Protein AF-A0A4S2RFT0-F1 (afdb_monomer_lite)

Radius of gyration: 18.03 Å; chains: 1; bounding box: 41×29×53 Å

Sequence (128 aa):
MSINVTRIRRQALVTTWSCTGLISFGIAWALGLQASWWQRALIALPLAVLAVLDARGAGPVMDARIALTRLIADIGWMQIPLAVAGGAWLAGLTPDVGTRLVLAAVLATVAGLFHLAPSAPAPAGGNS

Structure (mmCIF, N/CA/C/O backbone):
data_AF-A0A4S2RFT0-F1
#
_entry.id   AF-A0A4S2RFT0-F1
#
loop_
_atom_site.group_PDB
_atom_site.id
_atom_site.type_symbol
_atom_site.label_atom_id
_atom_site.label_alt_id
_atom_site.label_comp_id
_atom_site.label_asym_id
_atom_site.label_entity_id
_atom_site.label_seq_id
_atom_site.pdbx_PDB_ins_code
_atom_site.Cartn_x
_atom_site.Cartn_y
_atom_site.Cartn_z
_atom_site.occupancy
_atom_site.B_iso_or_equiv
_atom_site.auth_seq_id
_atom_site.auth_comp_id
_atom_site.auth_asym_id
_atom_site.auth_atom_id
_atom_site.pdbx_PDB_model_num
ATOM 1 N N . MET A 1 1 ? -16.287 16.044 25.838 1.00 56.88 1 MET A N 1
ATOM 2 C CA . MET A 1 1 ? -15.371 14.891 25.650 1.00 56.88 1 MET A CA 1
ATOM 3 C C . MET A 1 1 ? -15.551 14.150 24.306 1.00 56.88 1 MET A C 1
ATOM 5 O O . MET A 1 1 ? -14.669 13.394 23.927 1.00 56.88 1 MET A O 1
ATOM 9 N N . SER A 1 2 ? -16.621 14.394 23.529 1.00 61.19 2 SER A N 1
ATOM 10 C CA . SER A 1 2 ? -16.943 13.681 22.268 1.00 61.19 2 SER A CA 1
ATOM 11 C C . SER A 1 2 ? -16.148 14.107 21.017 1.00 61.19 2 SER A C 1
ATOM 13 O O . SER A 1 2 ? -15.962 13.313 20.091 1.00 61.19 2 SER A O 1
ATOM 15 N N . ILE A 1 3 ? -15.650 15.348 20.976 1.00 70.31 3 ILE A N 1
ATOM 16 C CA . ILE A 1 3 ? -14.939 15.901 19.808 1.00 70.31 3 ILE A CA 1
ATOM 17 C C . ILE A 1 3 ? -13.595 15.188 19.577 1.00 70.31 3 ILE A C 1
ATOM 19 O O . ILE A 1 3 ? -13.251 14.882 18.435 1.00 70.31 3 ILE A O 1
ATOM 23 N N . ASN A 1 4 ? -12.874 14.850 20.651 1.00 78.06 4 ASN A N 1
ATOM 24 C CA . ASN A 1 4 ? -11.579 14.170 20.557 1.00 78.06 4 ASN A CA 1
ATOM 25 C C . ASN A 1 4 ? -11.716 12.746 20.011 1.00 78.06 4 ASN A C 1
ATOM 27 O O . ASN A 1 4 ? -10.969 12.365 19.117 1.00 78.06 4 ASN A O 1
ATOM 31 N N . VAL A 1 5 ? -12.723 11.993 20.460 1.00 79.69 5 VAL A N 1
ATOM 32 C CA . VAL A 1 5 ? -12.968 10.616 19.994 1.00 79.69 5 VAL A CA 1
ATOM 33 C C . VAL A 1 5 ? -13.275 10.583 18.495 1.00 79.69 5 VAL A C 1
ATOM 35 O O . VAL A 1 5 ? -12.745 9.752 17.760 1.00 79.69 5 VAL A O 1
ATOM 38 N N . THR A 1 6 ? -14.079 11.532 18.013 1.00 82.56 6 THR A N 1
ATOM 39 C CA . THR A 1 6 ? -14.445 11.616 16.591 1.00 82.56 6 THR A CA 1
ATOM 40 C C . THR A 1 6 ? -13.242 11.970 15.712 1.00 82.56 6 THR A C 1
ATOM 42 O O . THR A 1 6 ? -13.074 11.395 14.636 1.00 82.56 6 THR A O 1
ATOM 45 N N . ARG A 1 7 ? -12.377 12.886 16.172 1.00 83.94 7 ARG A N 1
ATOM 46 C CA . ARG A 1 7 ? -11.139 13.251 15.464 1.00 83.94 7 ARG A CA 1
ATOM 47 C C . ARG A 1 7 ? -10.153 12.088 15.412 1.00 83.94 7 ARG A C 1
ATOM 49 O O . ARG A 1 7 ? -9.679 11.769 14.328 1.00 83.94 7 ARG A O 1
ATOM 56 N N . ILE A 1 8 ? -9.921 11.417 16.541 1.00 83.44 8 ILE A N 1
ATOM 57 C CA . ILE A 1 8 ? -9.024 10.256 16.629 1.00 83.44 8 ILE A CA 1
ATOM 58 C C . ILE A 1 8 ? -9.510 9.130 15.712 1.00 83.44 8 ILE A C 1
ATOM 60 O O . ILE A 1 8 ? -8.723 8.572 14.953 1.00 83.44 8 ILE A O 1
ATOM 64 N N . ARG A 1 9 ? -10.819 8.841 15.701 1.00 82.69 9 ARG A N 1
ATOM 65 C CA . ARG A 1 9 ? -11.397 7.812 14.825 1.00 82.69 9 ARG A CA 1
ATOM 66 C C . ARG A 1 9 ? -11.215 8.141 13.343 1.00 82.69 9 ARG A C 1
ATOM 68 O O . ARG A 1 9 ? -10.854 7.261 12.568 1.00 82.69 9 ARG A O 1
ATOM 75 N N . ARG A 1 10 ? -11.447 9.397 12.944 1.00 84.44 10 ARG A N 1
ATOM 76 C CA . ARG A 1 10 ? -11.222 9.838 11.557 1.00 84.44 10 ARG A CA 1
ATOM 77 C C . ARG A 1 10 ? -9.752 9.767 11.174 1.00 84.44 10 ARG A C 1
ATOM 79 O O . ARG A 1 10 ? -9.450 9.282 10.093 1.00 84.44 10 ARG A O 1
ATOM 86 N N . GLN A 1 11 ? -8.860 10.214 12.052 1.00 86.75 11 GLN A N 1
ATOM 87 C CA . GLN A 1 11 ? -7.423 10.145 11.818 1.00 86.75 11 GLN A CA 1
ATOM 88 C C . GLN A 1 11 ? -6.970 8.696 11.636 1.00 86.75 11 GLN A C 1
ATOM 90 O O . GLN A 1 11 ? -6.309 8.403 10.650 1.00 86.75 11 GLN A O 1
ATOM 95 N N . ALA A 1 12 ? -7.389 7.781 12.514 1.00 83.88 12 ALA A N 1
ATOM 96 C CA . ALA A 1 12 ? -7.072 6.361 12.384 1.00 83.88 12 ALA A CA 1
ATOM 97 C C . ALA A 1 12 ? -7.562 5.787 11.046 1.00 83.88 12 ALA A C 1
ATOM 99 O O . ALA A 1 12 ? -6.796 5.138 10.343 1.00 83.88 12 ALA A O 1
ATOM 100 N N . LEU A 1 13 ? -8.804 6.091 10.655 1.00 86.69 13 LEU A N 1
ATOM 101 C CA . LEU A 1 13 ? -9.371 5.643 9.384 1.00 86.69 13 LEU A CA 1
ATOM 102 C C . LEU A 1 13 ? -8.553 6.162 8.193 1.00 86.69 13 LEU A C 1
ATOM 104 O O . LEU A 1 13 ? -8.143 5.379 7.339 1.00 86.69 13 LEU A O 1
ATOM 108 N N . VAL A 1 14 ? -8.273 7.467 8.156 1.00 87.88 14 VAL A N 1
ATOM 109 C CA . VAL A 1 14 ? -7.486 8.089 7.082 1.00 87.88 14 VAL A CA 1
ATOM 110 C C . VAL A 1 14 ? -6.093 7.472 7.010 1.00 87.88 14 VAL A C 1
ATOM 112 O O . VAL A 1 14 ? -5.663 7.094 5.922 1.00 87.88 14 VAL A O 1
ATOM 115 N N . THR A 1 15 ? -5.405 7.318 8.141 1.00 87.50 15 THR A N 1
ATOM 116 C CA . THR A 1 15 ? -4.056 6.745 8.177 1.00 87.50 15 THR A CA 1
ATOM 117 C C . THR A 1 15 ? -4.052 5.299 7.693 1.00 87.50 15 THR A C 1
ATOM 119 O O . THR A 1 15 ? -3.250 4.962 6.826 1.00 87.50 15 THR A O 1
ATOM 122 N N . THR A 1 16 ? -4.967 4.450 8.173 1.00 88.12 16 THR A N 1
ATOM 123 C CA . THR A 1 16 ? -5.002 3.034 7.780 1.00 88.12 16 THR A CA 1
ATOM 124 C C . THR A 1 16 ? -5.243 2.870 6.284 1.00 88.12 16 THR A C 1
ATOM 126 O O . THR A 1 16 ? -4.497 2.146 5.623 1.00 88.12 16 THR A O 1
ATOM 129 N N . TRP A 1 17 ? -6.235 3.562 5.721 1.00 90.94 17 TRP A N 1
ATOM 130 C CA . TRP A 1 17 ? -6.536 3.450 4.291 1.00 90.94 17 TRP A CA 1
ATOM 131 C C . TRP A 1 17 ? -5.462 4.100 3.414 1.00 90.94 17 TRP A C 1
ATOM 133 O O . TRP A 1 17 ? -5.155 3.574 2.345 1.00 90.94 17 TRP A O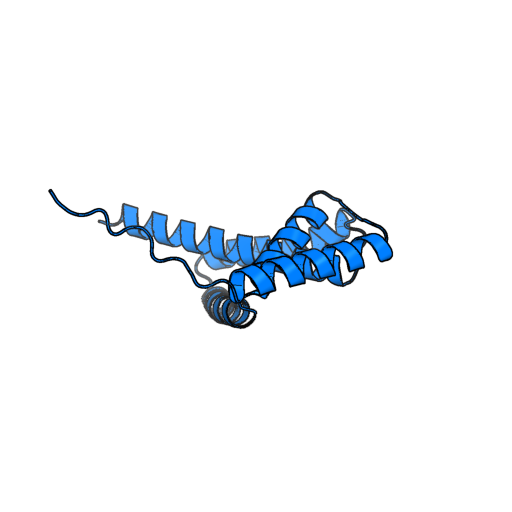 1
ATOM 143 N N . SER A 1 18 ? -4.819 5.173 3.884 1.00 89.81 18 SER A N 1
ATOM 144 C CA . SER A 1 18 ? -3.685 5.785 3.178 1.00 89.81 18 SER A CA 1
ATOM 145 C C . SER A 1 18 ? -2.474 4.855 3.145 1.00 89.81 18 SER A C 1
ATOM 147 O O . SER A 1 18 ? -1.917 4.617 2.076 1.00 89.81 18 SER A O 1
ATOM 149 N N . CYS A 1 19 ? -2.095 4.267 4.286 1.00 88.50 19 CYS A N 1
ATOM 150 C CA . CYS A 1 19 ? -1.013 3.283 4.351 1.00 88.50 19 CYS A CA 1
ATOM 151 C C . CYS A 1 19 ? -1.317 2.066 3.477 1.00 88.50 19 CYS A C 1
ATOM 153 O O . CYS A 1 19 ? -0.468 1.644 2.700 1.00 88.50 19 CYS A O 1
ATOM 155 N N . THR A 1 20 ? -2.543 1.551 3.548 1.00 88.75 20 THR A N 1
ATOM 156 C CA . THR A 1 20 ? -3.002 0.444 2.701 1.00 88.75 20 THR A CA 1
ATOM 157 C C . THR A 1 20 ? -2.843 0.767 1.223 1.00 88.75 20 THR A C 1
ATOM 159 O O . THR A 1 20 ? -2.310 -0.046 0.468 1.00 88.75 20 THR A O 1
ATOM 162 N N . GLY A 1 21 ? -3.288 1.953 0.804 1.00 89.62 21 GLY A N 1
ATOM 163 C CA . GLY A 1 21 ? -3.165 2.393 -0.578 1.00 89.62 21 GLY A CA 1
ATOM 164 C C . GLY A 1 21 ? -1.716 2.471 -1.015 1.00 89.62 21 GLY A C 1
ATOM 165 O O . GLY A 1 21 ? -1.353 1.845 -2.004 1.00 89.62 21 GLY A O 1
ATOM 166 N N . LEU A 1 22 ? -0.869 3.152 -0.243 1.00 90.00 22 LEU A N 1
ATOM 167 C CA . LEU A 1 22 ? 0.558 3.272 -0.544 1.00 90.00 22 LEU A CA 1
ATOM 168 C C . LEU A 1 22 ? 1.242 1.905 -0.655 1.00 90.00 22 LEU A C 1
ATOM 170 O O . LEU A 1 22 ? 1.974 1.675 -1.610 1.00 90.00 22 LEU A O 1
ATOM 174 N N . ILE A 1 23 ? 0.957 0.972 0.252 1.00 89.44 23 ILE A N 1
ATOM 175 C CA . ILE A 1 23 ? 1.509 -0.389 0.190 1.00 89.44 23 ILE A CA 1
ATOM 176 C C . ILE A 1 23 ? 0.996 -1.128 -1.051 1.00 89.44 23 ILE A C 1
ATOM 178 O O . ILE A 1 23 ? 1.784 -1.748 -1.759 1.00 89.44 23 ILE A O 1
ATOM 182 N N . SER A 1 24 ? -0.296 -1.017 -1.368 1.00 88.00 24 SER A N 1
ATOM 183 C CA . SER A 1 24 ? -0.895 -1.642 -2.558 1.00 88.00 24 SER A CA 1
ATOM 184 C C . SER A 1 24 ? -0.272 -1.111 -3.853 1.00 88.00 24 SER A C 1
ATOM 186 O O . SER A 1 24 ? 0.042 -1.880 -4.761 1.00 88.00 24 SER A O 1
ATOM 188 N N . PHE A 1 25 ? -0.024 0.198 -3.929 1.00 89.19 25 PHE A N 1
ATOM 189 C CA . PHE A 1 25 ? 0.702 0.814 -5.039 1.00 89.19 25 PHE A CA 1
ATOM 190 C C . PHE A 1 25 ? 2.176 0.395 -5.072 1.00 89.19 25 PHE A C 1
ATOM 192 O O . PHE A 1 25 ? 2.729 0.210 -6.152 1.00 89.19 25 PHE A O 1
ATOM 199 N N . GLY A 1 26 ? 2.808 0.198 -3.914 1.00 86.06 26 GLY A N 1
ATOM 200 C CA . GLY A 1 26 ? 4.165 -0.337 -3.811 1.00 86.06 26 GLY A CA 1
ATOM 201 C C . GLY A 1 26 ? 4.272 -1.757 -4.351 1.00 86.06 26 GLY A C 1
ATOM 202 O O . GLY A 1 26 ? 5.195 -2.068 -5.099 1.00 86.06 26 GLY A O 1
ATOM 203 N N . ILE A 1 27 ? 3.282 -2.600 -4.053 1.00 86.06 27 ILE A N 1
ATOM 204 C CA . ILE A 1 27 ? 3.167 -3.943 -4.629 1.00 86.06 27 ILE A CA 1
ATOM 205 C C . ILE A 1 27 ? 2.982 -3.840 -6.144 1.00 86.06 27 ILE A C 1
ATOM 207 O O . ILE A 1 27 ? 3.666 -4.530 -6.893 1.00 86.06 27 ILE A O 1
ATOM 211 N N . ALA A 1 28 ? 2.119 -2.940 -6.620 1.00 85.19 28 ALA A N 1
ATOM 212 C CA . ALA A 1 28 ? 1.921 -2.733 -8.052 1.00 85.19 28 ALA A CA 1
ATOM 213 C C . ALA A 1 28 ? 3.206 -2.289 -8.775 1.00 85.19 28 ALA A C 1
ATOM 215 O O . ALA A 1 28 ? 3.492 -2.740 -9.888 1.00 85.19 28 ALA A O 1
ATOM 216 N N . TRP A 1 29 ? 4.003 -1.442 -8.123 1.00 86.25 29 TRP A N 1
ATOM 217 C CA . TRP A 1 29 ? 5.324 -1.037 -8.588 1.00 86.25 29 TRP A CA 1
ATOM 218 C C . TRP A 1 29 ? 6.299 -2.215 -8.643 1.00 86.25 29 TRP A C 1
ATOM 220 O O . TRP A 1 29 ? 6.967 -2.397 -9.660 1.00 86.25 29 TRP A O 1
ATOM 230 N N . ALA A 1 30 ? 6.335 -3.045 -7.596 1.00 81.12 30 ALA A N 1
ATOM 231 C CA . ALA A 1 30 ? 7.188 -4.231 -7.521 1.00 81.12 30 ALA A CA 1
ATOM 232 C C . ALA A 1 30 ? 6.820 -5.286 -8.579 1.00 81.12 30 ALA A C 1
ATOM 234 O O . ALA A 1 30 ? 7.701 -5.897 -9.176 1.00 81.12 30 ALA A O 1
ATOM 235 N N . LEU A 1 31 ? 5.526 -5.437 -8.879 1.00 83.56 31 LEU A N 1
ATOM 236 C CA . LEU A 1 31 ? 5.016 -6.273 -9.974 1.00 83.56 31 LEU A CA 1
ATOM 237 C C . LEU A 1 31 ? 5.291 -5.683 -11.364 1.00 83.56 31 LEU A C 1
ATOM 239 O O . LEU A 1 31 ? 5.022 -6.312 -12.384 1.00 83.56 31 LEU A O 1
ATOM 243 N N . GLY A 1 32 ? 5.819 -4.466 -11.417 1.00 78.19 32 GLY A N 1
ATOM 244 C CA . GLY A 1 32 ? 6.283 -3.840 -12.634 1.00 78.19 32 GLY A CA 1
ATOM 245 C C . GLY A 1 32 ? 5.202 -3.149 -13.464 1.00 78.19 32 GLY A C 1
ATOM 246 O O . GLY A 1 32 ? 5.467 -2.797 -14.617 1.00 78.19 32 GLY A O 1
ATOM 247 N N . LEU A 1 3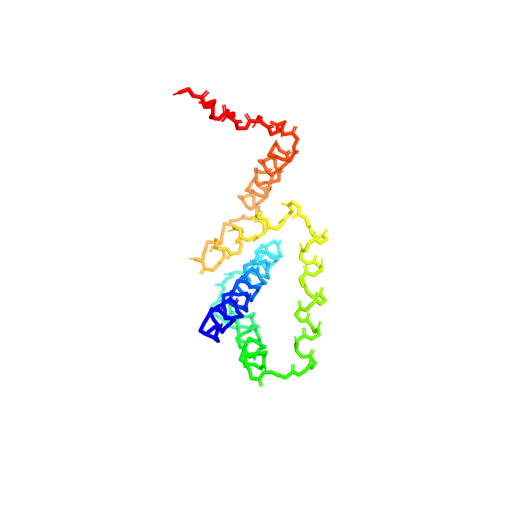3 ? 4.018 -2.891 -12.898 1.00 83.56 33 LEU A N 1
ATOM 248 C CA . LEU A 1 33 ? 2.922 -2.219 -13.599 1.00 83.56 33 LEU A CA 1
ATOM 249 C C . LEU A 1 33 ? 3.348 -0.826 -14.096 1.00 83.56 33 LEU A C 1
ATOM 251 O O . LEU A 1 33 ? 4.105 -0.104 -13.443 1.00 83.56 33 LEU A O 1
ATOM 255 N N . GLN A 1 34 ? 2.830 -0.434 -15.258 1.00 78.56 34 GLN A N 1
ATOM 256 C CA . GLN A 1 34 ? 3.206 0.788 -15.983 1.00 78.56 34 GLN A CA 1
ATOM 257 C C . GLN A 1 34 ? 2.596 2.075 -15.400 1.00 78.56 34 GLN A C 1
ATOM 259 O O . GLN A 1 34 ? 2.668 3.125 -16.027 1.00 78.56 34 GLN A O 1
ATOM 264 N N . ALA A 1 35 ? 1.964 2.014 -14.223 1.00 78.81 35 ALA A N 1
ATOM 265 C CA . ALA A 1 35 ? 1.321 3.159 -13.578 1.00 78.81 35 ALA A CA 1
ATOM 266 C C . ALA A 1 35 ? 0.373 3.937 -14.505 1.00 78.81 35 ALA A C 1
ATOM 268 O O . ALA A 1 35 ? 0.226 5.152 -14.362 1.0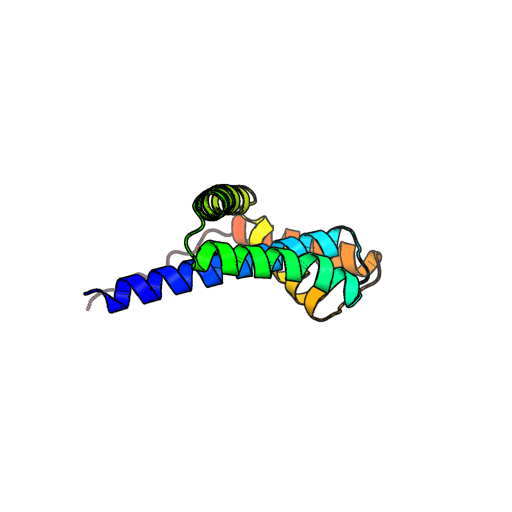0 78.81 35 ALA A O 1
ATOM 269 N N . SER A 1 36 ? -0.276 3.264 -15.456 1.00 86.19 36 SER A N 1
ATOM 270 C CA . SER A 1 36 ? -1.274 3.901 -16.315 1.00 86.19 36 SER A CA 1
ATOM 271 C C . SER A 1 36 ? -2.472 4.365 -15.481 1.00 86.19 36 SER A C 1
ATOM 273 O O . SER A 1 36 ? -2.769 3.807 -14.421 1.00 86.19 36 SER A O 1
ATOM 275 N N . TRP A 1 37 ? -3.173 5.402 -15.941 1.00 82.00 37 TRP A N 1
ATOM 276 C CA . TRP A 1 37 ? -4.280 5.995 -15.183 1.00 82.00 37 TRP A CA 1
ATOM 277 C C . TRP A 1 37 ? -5.369 4.967 -14.824 1.00 82.00 37 TRP A C 1
ATOM 279 O O . TRP A 1 37 ? -5.912 5.010 -13.722 1.00 82.00 37 TRP A O 1
ATOM 289 N N . TRP A 1 38 ? -5.632 3.993 -15.702 1.00 84.50 38 TRP A N 1
ATOM 290 C CA . TRP A 1 38 ? -6.612 2.936 -15.456 1.00 84.50 38 TRP A CA 1
ATOM 291 C C . TRP A 1 38 ? -6.120 1.913 -14.421 1.00 84.50 38 TRP A C 1
ATOM 293 O O . TRP A 1 38 ? -6.899 1.503 -13.567 1.00 84.50 38 TRP A O 1
ATOM 303 N N . GLN A 1 39 ? -4.827 1.559 -14.406 1.00 86.56 39 GLN A N 1
ATOM 304 C CA . GLN A 1 39 ? -4.245 0.701 -13.359 1.00 86.56 39 GLN A CA 1
ATOM 305 C C . GLN A 1 39 ? -4.313 1.378 -11.992 1.00 86.56 39 GLN A C 1
ATOM 307 O O . GLN A 1 39 ? -4.645 0.740 -10.994 1.00 86.56 39 GLN A O 1
ATOM 312 N N . ARG A 1 40 ? -4.041 2.689 -11.944 1.00 86.44 40 ARG A N 1
ATOM 313 C CA . ARG A 1 40 ? -4.205 3.480 -10.719 1.00 86.44 40 ARG A CA 1
ATOM 314 C C . ARG A 1 40 ? -5.656 3.469 -10.264 1.00 86.44 40 ARG A C 1
ATOM 316 O O . ARG A 1 40 ? -5.904 3.231 -9.088 1.00 86.44 40 ARG A O 1
ATOM 323 N N . ALA A 1 41 ? -6.602 3.670 -11.181 1.00 86.50 41 ALA A N 1
ATOM 324 C CA . ALA A 1 41 ? -8.028 3.654 -10.872 1.00 86.50 41 ALA A CA 1
ATOM 325 C C . ALA A 1 41 ? -8.500 2.288 -10.349 1.00 86.50 41 ALA A C 1
ATOM 327 O O . ALA A 1 41 ? -9.247 2.249 -9.374 1.00 86.50 41 ALA A O 1
ATOM 328 N N . LEU A 1 42 ? -8.022 1.179 -10.926 1.00 89.56 42 LEU A N 1
ATOM 329 C CA . LEU A 1 42 ? -8.366 -0.178 -10.484 1.00 89.56 42 LEU A CA 1
ATOM 330 C C . LEU A 1 42 ? -7.924 -0.483 -9.050 1.00 89.56 42 LEU A C 1
ATOM 332 O O . LEU A 1 42 ? -8.568 -1.285 -8.385 1.00 89.56 42 LEU A O 1
ATOM 336 N N . ILE A 1 43 ? -6.860 0.155 -8.562 1.00 87.50 43 ILE A N 1
ATOM 337 C CA . ILE A 1 43 ? -6.404 0.005 -7.174 1.00 87.50 43 ILE A CA 1
ATOM 338 C C . ILE A 1 43 ? -7.061 1.066 -6.275 1.00 87.50 43 ILE A C 1
ATOM 340 O O . ILE A 1 43 ? -7.535 0.757 -5.183 1.00 87.50 43 ILE A O 1
ATOM 344 N N . ALA A 1 44 ? -7.136 2.318 -6.732 1.00 87.75 44 ALA A N 1
ATOM 345 C CA . ALA A 1 44 ? -7.631 3.443 -5.942 1.00 87.75 44 ALA A CA 1
ATOM 346 C C . ALA A 1 44 ? -9.144 3.384 -5.681 1.00 87.75 44 ALA A C 1
ATOM 348 O O . ALA A 1 44 ? -9.579 3.692 -4.572 1.00 87.75 44 ALA A O 1
ATOM 349 N N . LEU A 1 45 ? -9.955 2.999 -6.674 1.00 90.75 45 LEU A N 1
ATOM 350 C CA . LEU A 1 45 ? -11.415 2.999 -6.548 1.00 90.75 45 LEU A CA 1
ATOM 351 C C . LEU A 1 45 ? -11.917 1.985 -5.512 1.00 90.75 45 LEU A C 1
ATOM 353 O O . LEU A 1 45 ? -12.683 2.399 -4.640 1.00 90.75 45 LEU A O 1
ATOM 357 N N . PRO A 1 46 ? -11.488 0.705 -5.519 1.00 90.50 46 PRO A N 1
ATOM 358 C CA . PRO A 1 46 ? -11.892 -0.237 -4.478 1.00 90.50 46 PRO A CA 1
ATOM 359 C C . PRO A 1 46 ? -11.501 0.240 -3.079 1.00 90.50 46 PRO A C 1
ATOM 361 O O . PRO A 1 46 ? -12.313 0.168 -2.160 1.00 90.50 46 PRO A O 1
ATOM 364 N N . LEU A 1 47 ? -10.298 0.801 -2.921 1.00 89.88 47 LEU A N 1
ATOM 365 C CA . LEU A 1 47 ? -9.845 1.348 -1.641 1.00 89.88 47 LEU A CA 1
ATOM 366 C C . LEU A 1 47 ? -10.691 2.538 -1.184 1.00 89.88 47 LEU A C 1
ATOM 368 O O . LEU A 1 47 ? -11.054 2.612 -0.012 1.00 89.88 47 LEU A O 1
ATOM 372 N N . ALA A 1 48 ? -11.054 3.439 -2.097 1.00 89.62 48 ALA A N 1
ATOM 373 C CA . ALA A 1 48 ? -11.942 4.555 -1.793 1.00 89.62 48 ALA A CA 1
ATOM 374 C C . ALA A 1 48 ? -13.340 4.068 -1.379 1.00 89.62 48 ALA A C 1
ATOM 376 O O . ALA A 1 48 ? -13.899 4.564 -0.401 1.00 89.62 48 ALA A O 1
ATOM 377 N N . VAL A 1 49 ? -13.889 3.063 -2.070 1.00 91.38 49 VAL A N 1
ATOM 378 C CA . VAL A 1 49 ? -15.179 2.447 -1.719 1.00 91.38 49 VAL A CA 1
ATOM 379 C C . VAL A 1 49 ? -15.116 1.813 -0.330 1.00 91.38 49 VAL A C 1
ATOM 381 O O . VAL A 1 49 ? -15.990 2.076 0.495 1.00 91.38 49 VAL A O 1
ATOM 384 N N . LEU A 1 50 ? -14.070 1.038 -0.034 1.00 89.62 50 LEU A N 1
ATOM 385 C CA . LEU A 1 50 ? -13.877 0.430 1.283 1.00 89.62 50 LEU A CA 1
ATOM 386 C C . LEU A 1 50 ? -13.734 1.491 2.381 1.00 89.62 50 LEU A C 1
ATOM 388 O O . LEU A 1 50 ? -14.396 1.387 3.411 1.00 89.62 50 LEU A O 1
ATOM 392 N N . ALA A 1 51 ? -12.969 2.558 2.146 1.00 88.56 51 ALA A N 1
ATOM 393 C CA . ALA A 1 51 ? -12.831 3.660 3.096 1.00 88.56 51 ALA A CA 1
ATOM 394 C C . ALA A 1 51 ? -14.171 4.362 3.380 1.00 88.56 51 ALA A C 1
ATOM 396 O O . ALA A 1 51 ? -14.468 4.701 4.528 1.00 88.56 51 ALA A O 1
ATOM 397 N N . VAL A 1 52 ? -15.014 4.546 2.358 1.00 90.38 52 VAL A N 1
ATOM 398 C CA . VAL A 1 52 ? -16.361 5.118 2.513 1.00 90.38 52 VAL A CA 1
ATOM 399 C C . VAL A 1 52 ? -17.279 4.178 3.296 1.00 90.38 52 VAL A C 1
ATOM 401 O O . VAL A 1 52 ? -18.015 4.636 4.173 1.00 90.38 52 VAL A O 1
ATOM 404 N N . LEU A 1 53 ? -17.247 2.874 3.014 1.00 89.38 53 LEU A N 1
ATOM 405 C CA . LEU A 1 53 ? -18.049 1.880 3.734 1.00 89.38 53 LEU A CA 1
ATOM 406 C C . LEU A 1 53 ? -17.628 1.763 5.206 1.00 89.38 53 LEU A C 1
ATOM 408 O O . LEU A 1 53 ? -18.486 1.714 6.087 1.00 89.38 53 LEU A O 1
ATOM 412 N N . ASP A 1 54 ? -16.327 1.802 5.487 1.00 88.25 54 ASP A N 1
ATOM 413 C CA . ASP A 1 54 ? -15.780 1.836 6.846 1.00 88.25 54 ASP A CA 1
ATOM 414 C C . ASP A 1 54 ? -16.195 3.116 7.591 1.00 88.25 54 ASP A C 1
ATOM 416 O O . ASP A 1 54 ? -16.655 3.068 8.733 1.00 88.25 54 ASP A O 1
ATOM 420 N N . ALA A 1 55 ? -16.147 4.274 6.923 1.00 85.88 55 ALA A N 1
ATOM 421 C CA . ALA A 1 55 ? -16.592 5.541 7.505 1.00 85.88 55 ALA A CA 1
ATOM 422 C C . ALA A 1 55 ? -18.093 5.543 7.846 1.00 85.88 55 ALA A C 1
ATOM 424 O O . ALA A 1 55 ? -18.508 6.208 8.797 1.00 85.88 55 ALA A O 1
ATOM 425 N N . ARG A 1 56 ? -18.898 4.775 7.102 1.00 89.38 56 ARG A N 1
ATOM 426 C CA . ARG A 1 56 ? -20.326 4.541 7.375 1.00 89.38 56 ARG A CA 1
ATOM 427 C C . ARG A 1 56 ? -20.578 3.480 8.450 1.00 89.38 56 ARG A C 1
ATOM 429 O O . ARG A 1 56 ? -21.724 3.296 8.844 1.00 89.38 56 ARG A O 1
ATOM 436 N N . GLY A 1 57 ? -19.537 2.814 8.949 1.00 84.12 57 GLY A N 1
ATOM 437 C CA . GLY A 1 57 ? -19.647 1.806 10.000 1.00 84.12 57 GLY A CA 1
ATOM 438 C C . GLY A 1 57 ? -20.124 0.442 9.506 1.00 84.12 57 GLY A C 1
ATOM 439 O O . GLY A 1 57 ? -20.750 -0.286 10.272 1.00 84.12 57 GLY A O 1
ATOM 440 N N . ALA A 1 58 ? -19.848 0.081 8.250 1.00 88.44 58 ALA A N 1
ATOM 441 C CA . ALA A 1 58 ? -20.122 -1.264 7.756 1.00 88.44 58 ALA A CA 1
ATOM 442 C C . ALA A 1 58 ? -19.266 -2.292 8.521 1.00 88.44 58 ALA A C 1
ATOM 444 O O . ALA A 1 58 ? -18.058 -2.383 8.299 1.00 88.44 58 ALA A O 1
ATOM 445 N N . GLY A 1 59 ? -19.899 -3.071 9.408 1.00 84.38 59 GLY A N 1
ATOM 446 C CA . GLY A 1 59 ? -19.238 -4.059 10.275 1.00 84.38 59 GLY A CA 1
ATOM 447 C C . GLY A 1 59 ? -18.208 -4.950 9.561 1.00 84.38 59 GLY A C 1
ATOM 448 O O . GLY A 1 59 ? -17.051 -4.951 9.975 1.00 84.38 59 GLY A O 1
ATOM 449 N N . PRO A 1 60 ? -18.551 -5.589 8.424 1.00 87.19 60 PRO A N 1
ATOM 450 C CA . PRO A 1 60 ? -17.615 -6.450 7.694 1.00 87.19 60 PRO A CA 1
ATOM 451 C C . PRO A 1 60 ? -16.346 -5.735 7.206 1.00 87.19 60 PRO A C 1
ATOM 453 O O . PRO A 1 60 ? -15.267 -6.320 7.158 1.00 87.19 60 PRO A O 1
ATOM 456 N N . VAL A 1 61 ? -16.452 -4.452 6.848 1.00 87.38 61 VAL A N 1
ATOM 457 C CA . VAL A 1 61 ? -15.303 -3.658 6.384 1.00 87.38 61 VAL A CA 1
ATOM 458 C C . VAL A 1 61 ? -14.426 -3.238 7.561 1.00 87.38 61 VAL A C 1
ATOM 460 O O . VAL A 1 61 ? -13.205 -3.159 7.434 1.00 87.38 61 VAL A O 1
ATOM 463 N N . MET A 1 62 ? -15.030 -3.013 8.726 1.00 84.19 62 MET A N 1
ATOM 464 C CA . MET A 1 62 ? -14.299 -2.708 9.950 1.00 84.19 62 MET A CA 1
ATOM 465 C C . MET A 1 62 ? -13.467 -3.913 10.420 1.00 84.19 62 MET A C 1
ATOM 467 O O . MET A 1 62 ? -12.306 -3.734 10.795 1.00 84.19 62 MET A O 1
ATOM 471 N N . ASP A 1 63 ? -14.011 -5.128 10.310 1.00 86.06 63 ASP A N 1
ATOM 472 C CA . ASP A 1 63 ? -13.276 -6.374 10.566 1.00 86.06 63 ASP A CA 1
ATOM 473 C C . ASP A 1 63 ? -12.142 -6.572 9.554 1.00 86.06 63 ASP A C 1
ATOM 475 O O . ASP A 1 63 ? -11.002 -6.855 9.937 1.00 86.06 63 ASP A O 1
ATOM 479 N N . ALA A 1 64 ? -12.417 -6.322 8.268 1.00 84.88 64 ALA A N 1
ATOM 480 C CA . ALA A 1 64 ? -11.400 -6.353 7.223 1.00 84.88 64 ALA A CA 1
ATOM 481 C C . ALA A 1 64 ? -10.265 -5.359 7.508 1.00 84.88 64 ALA A C 1
ATOM 483 O O . ALA A 1 64 ? -9.099 -5.725 7.398 1.00 84.88 64 ALA A O 1
ATOM 484 N N . ARG A 1 65 ? -10.570 -4.132 7.956 1.00 88.06 65 ARG A N 1
ATOM 485 C CA . ARG A 1 65 ? -9.555 -3.143 8.354 1.00 88.06 65 ARG A CA 1
ATOM 486 C C . ARG A 1 65 ? -8.681 -3.656 9.497 1.00 88.06 65 ARG A C 1
ATOM 488 O O . ARG A 1 65 ? -7.470 -3.445 9.469 1.00 88.06 65 ARG A O 1
ATOM 495 N N . ILE A 1 66 ? -9.264 -4.300 10.509 1.00 86.12 66 ILE A N 1
ATOM 496 C CA . ILE A 1 66 ? -8.501 -4.853 11.638 1.00 86.12 66 ILE A CA 1
ATOM 497 C C . ILE A 1 66 ? -7.553 -5.951 11.149 1.00 86.12 66 ILE A C 1
ATOM 499 O O . ILE A 1 66 ? -6.366 -5.916 11.479 1.00 86.12 66 ILE A O 1
ATOM 503 N N . ALA A 1 67 ? -8.048 -6.882 10.331 1.00 87.12 67 ALA A N 1
ATOM 504 C CA . ALA A 1 67 ? -7.229 -7.937 9.738 1.00 87.12 67 ALA A CA 1
ATOM 505 C C . ALA A 1 67 ? -6.095 -7.355 8.883 1.00 87.12 67 ALA A C 1
ATOM 507 O O . ALA A 1 67 ? -4.942 -7.755 9.013 1.00 87.12 67 ALA A O 1
ATOM 508 N N . LEU A 1 68 ? -6.403 -6.341 8.079 1.00 84.56 68 LEU A N 1
ATOM 509 C CA . LEU A 1 68 ? -5.443 -5.650 7.234 1.00 84.56 68 LEU A CA 1
ATOM 510 C C . LEU A 1 68 ? -4.380 -4.899 8.042 1.00 84.56 68 LEU A C 1
ATOM 512 O O . LEU A 1 68 ? -3.212 -4.905 7.681 1.00 84.56 68 LEU A O 1
ATOM 516 N N . THR A 1 69 ? -4.764 -4.275 9.155 1.00 84.81 69 THR A N 1
ATOM 517 C CA . THR A 1 69 ? -3.822 -3.575 10.041 1.00 84.81 69 THR A CA 1
ATOM 518 C C . THR A 1 69 ? -2.838 -4.558 10.671 1.00 84.81 69 THR A C 1
ATOM 520 O O . THR A 1 69 ? -1.657 -4.243 10.776 1.00 84.81 69 THR A O 1
ATOM 523 N N . ARG A 1 70 ? -3.300 -5.762 11.039 1.00 85.75 70 ARG A N 1
ATOM 524 C CA . ARG A 1 70 ? -2.419 -6.848 11.498 1.00 85.75 70 ARG A CA 1
ATOM 525 C C . ARG A 1 70 ? -1.493 -7.314 10.383 1.00 85.75 70 ARG A C 1
ATOM 527 O O . ARG A 1 70 ? -0.295 -7.349 10.592 1.00 85.75 70 ARG A O 1
ATOM 534 N N . LEU A 1 71 ? -2.025 -7.542 9.185 1.00 83.88 71 LEU A N 1
ATOM 535 C CA . LEU A 1 71 ? -1.222 -7.940 8.029 1.00 83.88 71 LEU A CA 1
ATOM 536 C C . LEU A 1 71 ? -0.147 -6.896 7.690 1.00 83.88 71 LEU A C 1
ATOM 538 O O . LEU A 1 71 ? 0.995 -7.247 7.424 1.00 83.88 71 LEU A O 1
ATOM 542 N N . ILE A 1 72 ? -0.484 -5.605 7.740 1.00 83.88 72 ILE A N 1
ATOM 543 C CA . ILE A 1 72 ? 0.480 -4.513 7.549 1.00 83.88 72 ILE A CA 1
ATOM 544 C C . ILE A 1 72 ? 1.539 -4.516 8.657 1.00 83.88 72 ILE A C 1
ATOM 546 O O . ILE A 1 72 ? 2.712 -4.302 8.366 1.00 83.88 72 ILE A O 1
ATOM 550 N N . ALA A 1 73 ? 1.151 -4.785 9.905 1.00 84.25 73 ALA A N 1
ATOM 551 C CA . ALA A 1 73 ? 2.104 -4.933 11.000 1.00 84.25 73 ALA A CA 1
ATOM 552 C C . ALA A 1 73 ? 3.025 -6.154 10.804 1.00 84.25 73 ALA A C 1
ATOM 554 O O . ALA A 1 73 ? 4.219 -6.051 11.075 1.00 84.25 73 ALA A O 1
ATOM 555 N N . ASP A 1 74 ? 2.506 -7.260 10.265 1.00 86.06 74 ASP A N 1
ATOM 556 C CA . ASP A 1 74 ? 3.265 -8.485 9.977 1.00 86.06 74 ASP A CA 1
ATOM 557 C C . ASP A 1 74 ? 4.265 -8.299 8.821 1.00 86.06 74 ASP A C 1
ATOM 559 O O . ASP A 1 74 ? 5.335 -8.906 8.821 1.00 86.06 74 ASP A O 1
ATOM 563 N N . ILE A 1 75 ? 3.968 -7.413 7.859 1.00 81.06 75 ILE A N 1
ATOM 564 C CA . ILE A 1 75 ? 4.927 -6.972 6.824 1.00 81.06 75 ILE A CA 1
ATOM 565 C C . ILE A 1 75 ? 6.141 -6.267 7.466 1.00 81.06 75 ILE A C 1
ATOM 567 O O . ILE A 1 75 ? 7.242 -6.262 6.902 1.00 81.06 75 ILE A O 1
ATOM 571 N N . GLY A 1 76 ? 5.962 -5.683 8.654 1.00 82.31 76 GLY A N 1
ATOM 572 C CA . GLY A 1 76 ? 7.030 -5.133 9.476 1.00 82.31 76 GLY A CA 1
ATOM 573 C C . GLY A 1 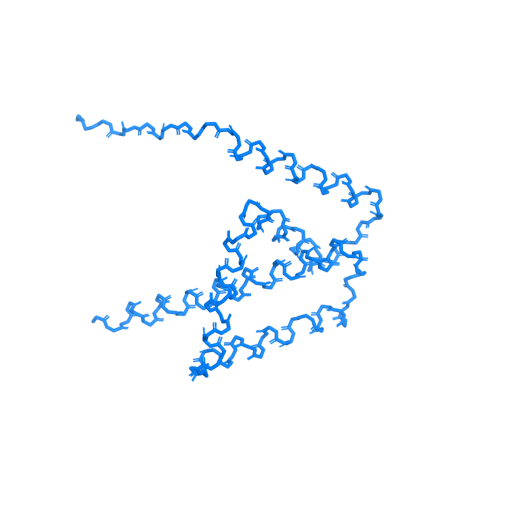76 ? 7.835 -4.051 8.758 1.00 82.31 76 GLY A C 1
ATOM 574 O O . GLY A 1 76 ? 7.299 -3.067 8.247 1.00 82.31 76 GLY A O 1
ATOM 575 N N . TRP A 1 77 ? 9.153 -4.233 8.707 1.00 80.12 77 TRP A N 1
ATOM 576 C CA . TRP A 1 77 ? 10.082 -3.239 8.164 1.00 80.12 77 TRP A CA 1
ATOM 577 C C . TRP A 1 77 ? 9.886 -2.956 6.664 1.00 80.12 77 TRP A C 1
ATOM 579 O O . TRP A 1 77 ? 10.260 -1.881 6.196 1.00 80.12 77 TRP A O 1
ATOM 589 N N . MET A 1 78 ? 9.264 -3.870 5.907 1.00 78.94 78 MET A N 1
ATOM 590 C CA . MET A 1 78 ? 8.999 -3.678 4.474 1.00 78.94 78 MET A CA 1
ATOM 591 C C . MET A 1 78 ? 7.892 -2.653 4.195 1.00 78.94 78 MET A C 1
ATOM 593 O O . MET A 1 78 ? 7.762 -2.185 3.061 1.00 78.94 78 MET A O 1
ATOM 597 N N . GLN A 1 79 ? 7.125 -2.250 5.213 1.00 85.62 79 GLN A N 1
ATOM 598 C CA . GLN A 1 79 ? 6.034 -1.290 5.068 1.00 85.62 79 GLN A CA 1
ATOM 599 C C . GLN A 1 79 ? 6.512 0.050 4.490 1.00 85.62 79 GLN A C 1
ATOM 601 O O . GLN A 1 79 ? 5.878 0.592 3.584 1.00 85.62 79 GLN A O 1
ATOM 606 N N . ILE A 1 80 ? 7.626 0.584 4.999 1.00 84.25 80 ILE A N 1
ATOM 607 C CA . ILE A 1 80 ? 8.151 1.894 4.589 1.00 84.25 80 ILE A CA 1
ATOM 608 C C . ILE A 1 80 ? 8.689 1.845 3.147 1.00 84.25 80 ILE A C 1
ATOM 610 O O . ILE A 1 80 ? 8.231 2.656 2.339 1.00 84.25 80 ILE A O 1
ATOM 614 N N . PRO A 1 81 ? 9.573 0.896 2.767 1.00 82.12 81 PRO A N 1
ATOM 615 C CA . PRO A 1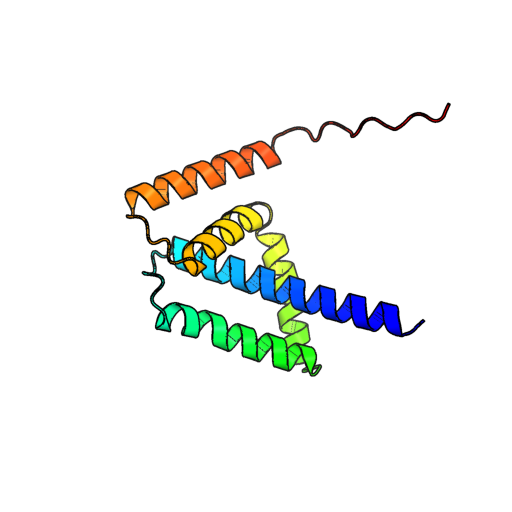 81 ? 9.982 0.700 1.376 1.00 82.12 81 PRO A CA 1
ATOM 616 C C . PRO A 1 81 ? 8.813 0.591 0.395 1.00 82.12 81 PRO A C 1
ATOM 618 O O . PRO A 1 81 ? 8.812 1.267 -0.634 1.00 82.12 81 PRO A O 1
ATOM 621 N N . LEU A 1 82 ? 7.797 -0.215 0.724 1.00 85.38 82 LEU A N 1
ATOM 622 C CA . LEU A 1 82 ? 6.615 -0.385 -0.121 1.00 85.38 82 LEU A CA 1
ATOM 623 C C . LEU A 1 82 ? 5.811 0.909 -0.228 1.00 85.38 82 LEU A C 1
ATOM 625 O O . LEU A 1 82 ? 5.396 1.276 -1.323 1.00 85.38 82 LEU A O 1
ATOM 629 N N . ALA A 1 83 ? 5.627 1.637 0.871 1.00 87.25 83 ALA A N 1
ATOM 630 C CA . ALA A 1 83 ? 4.918 2.909 0.838 1.00 87.25 83 ALA A CA 1
ATOM 631 C C . ALA A 1 83 ? 5.646 3.961 -0.019 1.00 87.25 83 ALA A C 1
ATOM 633 O O . ALA A 1 83 ? 5.000 4.685 -0.778 1.00 87.25 83 ALA A O 1
ATOM 634 N N . VAL A 1 84 ? 6.982 4.014 0.047 1.00 85.81 84 VAL A N 1
ATOM 635 C CA . VAL A 1 84 ? 7.813 4.893 -0.796 1.00 85.81 84 VAL A CA 1
ATOM 636 C C . VAL A 1 84 ? 7.697 4.502 -2.270 1.00 85.81 84 VAL A C 1
ATOM 638 O O . VAL A 1 84 ? 7.434 5.362 -3.113 1.00 85.81 84 VAL A O 1
ATOM 641 N N . ALA A 1 85 ? 7.821 3.209 -2.583 1.00 85.44 85 ALA A N 1
ATOM 642 C CA . ALA A 1 85 ? 7.634 2.694 -3.938 1.00 85.44 85 ALA A CA 1
ATOM 643 C C . ALA A 1 85 ? 6.229 3.008 -4.479 1.00 85.44 85 ALA A C 1
ATOM 645 O O . ALA A 1 85 ? 6.078 3.418 -5.630 1.00 85.44 85 ALA A O 1
ATOM 646 N N . GLY A 1 86 ? 5.200 2.898 -3.637 1.00 85.81 86 GLY A N 1
ATOM 647 C CA . GLY A 1 86 ? 3.830 3.245 -3.995 1.00 85.81 86 GLY A CA 1
ATOM 648 C C . GLY A 1 86 ? 3.628 4.729 -4.268 1.00 85.81 86 GLY A C 1
ATOM 649 O O . GLY A 1 86 ? 2.942 5.083 -5.225 1.00 85.81 86 GLY A O 1
ATOM 650 N N . GLY A 1 87 ? 4.274 5.602 -3.491 1.00 84.75 87 GLY A N 1
ATOM 651 C CA . GLY A 1 87 ? 4.312 7.041 -3.761 1.00 84.75 87 GLY A CA 1
ATOM 652 C C . GLY A 1 87 ? 4.967 7.359 -5.108 1.00 84.75 87 GLY A C 1
ATOM 653 O O . GLY A 1 87 ? 4.408 8.113 -5.904 1.00 84.75 87 GLY A O 1
ATOM 654 N N . ALA A 1 88 ? 6.103 6.724 -5.411 1.00 82.75 88 ALA A N 1
ATOM 655 C CA . ALA A 1 88 ? 6.782 6.868 -6.700 1.00 82.75 88 ALA A CA 1
ATOM 656 C C . ALA A 1 88 ? 5.902 6.394 -7.872 1.00 82.75 88 ALA A C 1
ATOM 658 O O . ALA A 1 88 ? 5.793 7.075 -8.893 1.00 82.75 88 ALA A O 1
ATOM 659 N N . TRP A 1 89 ? 5.214 5.263 -7.710 1.00 85.56 89 TRP A N 1
ATOM 660 C CA . TRP A 1 89 ? 4.293 4.728 -8.714 1.00 85.56 89 TRP A CA 1
ATOM 661 C C . TRP A 1 89 ? 3.077 5.631 -8.939 1.00 85.56 89 TRP A C 1
ATOM 663 O O . TRP A 1 89 ? 2.698 5.887 -10.082 1.00 85.56 89 TRP A O 1
ATOM 673 N N . LEU A 1 90 ? 2.503 6.189 -7.870 1.00 83.25 90 LEU A N 1
ATOM 674 C CA . LEU A 1 90 ? 1.429 7.183 -7.957 1.00 83.25 90 LEU A CA 1
ATOM 675 C C . LEU A 1 90 ? 1.868 8.476 -8.642 1.00 83.25 90 LEU A C 1
ATOM 677 O O . LEU A 1 90 ? 1.070 9.070 -9.366 1.00 83.25 90 LEU A O 1
ATOM 681 N N . ALA A 1 91 ? 3.123 8.891 -8.46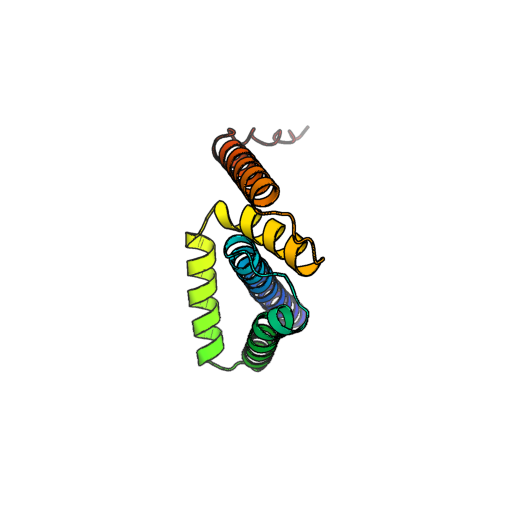3 1.00 83.62 91 ALA A N 1
ATOM 682 C CA . ALA A 1 91 ? 3.712 10.012 -9.192 1.00 83.62 91 ALA A CA 1
ATOM 683 C C . ALA A 1 91 ? 3.962 9.691 -10.680 1.00 83.62 91 ALA A C 1
ATOM 685 O O . ALA A 1 91 ? 4.283 10.583 -11.459 1.00 83.62 91 ALA A O 1
ATOM 686 N N . GLY A 1 92 ? 3.772 8.436 -11.101 1.00 76.94 92 GLY A N 1
ATOM 687 C CA . GLY A 1 92 ? 4.007 7.983 -12.470 1.00 76.94 92 GLY A CA 1
ATOM 688 C C . GLY A 1 92 ? 5.460 7.696 -12.795 1.00 76.94 92 GLY A C 1
ATOM 689 O O . GLY A 1 92 ? 5.807 7.614 -13.969 1.00 76.94 92 GLY A O 1
ATOM 690 N N . LEU A 1 93 ? 6.302 7.512 -11.779 1.00 77.81 93 LEU A N 1
ATOM 691 C CA . LEU A 1 93 ? 7.672 7.080 -11.984 1.00 77.81 93 LEU A CA 1
ATOM 692 C C . LEU A 1 93 ? 7.666 5.599 -12.369 1.00 77.81 93 LEU A C 1
ATOM 694 O O . LEU A 1 93 ? 7.461 4.708 -11.540 1.00 77.81 93 LEU A O 1
ATOM 698 N N . THR A 1 94 ? 7.910 5.342 -13.650 1.00 73.12 94 THR A N 1
ATOM 699 C CA . THR A 1 94 ? 8.043 4.000 -14.224 1.00 73.12 94 THR A CA 1
ATOM 700 C C . THR A 1 94 ? 9.474 3.770 -14.703 1.00 73.12 94 THR A C 1
ATOM 702 O O . THR A 1 94 ? 9.707 3.715 -15.912 1.00 73.12 94 THR A O 1
ATOM 705 N N . PRO A 1 95 ? 10.446 3.670 -13.777 1.00 71.44 95 PRO A N 1
ATOM 706 C CA . PRO A 1 95 ? 11.810 3.340 -14.152 1.00 71.44 95 PRO A CA 1
ATOM 707 C C . PRO A 1 95 ? 11.854 1.990 -14.871 1.00 71.44 95 PRO A C 1
ATOM 709 O O . PRO A 1 95 ? 11.000 1.127 -14.638 1.00 71.44 95 PRO A O 1
ATOM 712 N N . ASP A 1 96 ? 12.850 1.808 -15.730 1.00 79.56 96 ASP A N 1
ATOM 713 C CA . ASP A 1 96 ? 13.153 0.516 -16.333 1.00 79.56 96 ASP A CA 1
ATOM 714 C C . ASP A 1 96 ? 13.448 -0.544 -15.251 1.00 79.56 96 ASP A C 1
ATOM 716 O O . ASP A 1 96 ? 13.691 -0.235 -14.080 1.00 79.56 96 ASP A O 1
ATOM 720 N N . VAL A 1 97 ? 13.404 -1.821 -15.638 1.00 75.19 97 VAL A N 1
ATOM 721 C CA . VAL A 1 97 ? 13.550 -2.950 -14.704 1.00 75.19 97 VAL A CA 1
ATOM 722 C C . VAL A 1 97 ? 14.880 -2.898 -13.948 1.00 75.19 97 VAL A C 1
ATOM 724 O O . VAL A 1 97 ? 14.901 -3.183 -12.751 1.00 75.19 97 VAL A O 1
ATOM 727 N N . GLY A 1 98 ? 15.969 -2.487 -14.604 1.00 73.69 98 GLY A N 1
ATOM 728 C CA . GLY A 1 98 ? 17.280 -2.363 -13.969 1.00 73.69 98 GLY A CA 1
ATOM 729 C C . GLY A 1 98 ? 17.262 -1.310 -12.866 1.00 73.69 98 GLY A C 1
ATOM 730 O O . GLY A 1 98 ? 17.607 -1.596 -11.719 1.00 73.69 98 GLY A O 1
ATOM 731 N N . THR A 1 99 ? 16.751 -0.121 -13.175 1.00 78.00 99 THR A N 1
ATOM 732 C CA . THR A 1 99 ? 16.597 0.971 -12.206 1.00 78.00 99 THR A CA 1
ATOM 733 C C . THR A 1 99 ? 15.661 0.593 -11.049 1.00 78.00 99 THR A C 1
ATOM 735 O O . THR A 1 99 ? 15.935 0.937 -9.899 1.00 78.00 99 THR A O 1
ATOM 738 N N . ARG A 1 100 ? 14.589 -0.174 -11.300 1.00 76.56 100 ARG A N 1
ATOM 739 C CA . ARG A 1 100 ? 13.696 -0.698 -10.245 1.00 76.56 100 ARG A CA 1
ATOM 740 C C . ARG A 1 100 ? 14.411 -1.653 -9.298 1.00 76.56 100 ARG A C 1
ATOM 742 O O . ARG A 1 100 ? 14.240 -1.531 -8.089 1.00 76.56 100 ARG A O 1
ATOM 749 N N . LEU A 1 101 ? 15.216 -2.573 -9.824 1.00 75.88 101 LEU A N 1
ATOM 750 C CA . LEU A 1 101 ? 15.974 -3.522 -9.007 1.00 75.88 101 LEU A CA 1
ATOM 751 C C . LEU A 1 101 ? 17.016 -2.810 -8.143 1.00 75.88 101 LEU A C 1
ATOM 753 O O . LEU A 1 101 ? 17.125 -3.107 -6.956 1.00 75.88 101 LEU A O 1
ATOM 757 N N . VAL A 1 102 ? 17.724 -1.828 -8.707 1.00 81.25 102 VAL A N 1
ATOM 758 C CA . VAL A 1 102 ? 18.677 -1.000 -7.952 1.00 81.25 102 VAL A CA 1
ATOM 759 C C . VAL A 1 102 ? 17.959 -0.226 -6.846 1.00 81.25 102 VAL A C 1
ATOM 761 O O . VAL A 1 102 ? 18.388 -0.268 -5.696 1.00 81.25 102 VAL A O 1
ATOM 764 N N . LEU A 1 103 ? 16.832 0.425 -7.150 1.00 78.50 103 LEU A N 1
ATOM 765 C CA . LEU A 1 103 ? 16.034 1.140 -6.150 1.00 78.50 103 LEU A CA 1
ATOM 766 C C . LEU A 1 103 ? 15.499 0.206 -5.060 1.00 78.50 103 LEU A C 1
ATOM 768 O O . LEU A 1 103 ? 15.566 0.550 -3.884 1.00 78.50 103 LEU A O 1
ATOM 772 N N . ALA A 1 104 ? 15.009 -0.980 -5.425 1.00 76.62 104 ALA A N 1
ATOM 773 C CA . ALA A 1 104 ? 14.546 -1.978 -4.468 1.00 76.62 104 ALA A CA 1
ATOM 774 C C . ALA A 1 104 ? 15.685 -2.444 -3.549 1.00 76.62 104 ALA A C 1
ATOM 776 O O . ALA A 1 104 ? 15.496 -2.521 -2.336 1.00 76.62 104 ALA A O 1
ATOM 777 N N . ALA A 1 105 ? 16.877 -2.683 -4.102 1.00 78.44 105 ALA A N 1
ATOM 778 C CA . ALA A 1 105 ? 18.061 -3.051 -3.333 1.00 78.44 105 ALA A CA 1
ATOM 779 C C . ALA A 1 105 ? 18.501 -1.929 -2.380 1.00 78.44 105 ALA A C 1
ATOM 781 O O . ALA A 1 105 ? 18.782 -2.195 -1.212 1.00 78.44 105 ALA A O 1
ATOM 782 N N . VAL A 1 106 ? 18.503 -0.670 -2.833 1.00 82.69 106 VAL A N 1
ATOM 783 C CA . VAL A 1 106 ? 18.807 0.495 -1.985 1.00 82.69 106 VAL A CA 1
ATOM 784 C C . VAL A 1 106 ? 17.778 0.629 -0.864 1.00 82.69 106 VAL A C 1
ATOM 786 O O . VAL A 1 106 ? 18.165 0.741 0.296 1.00 82.69 106 VAL A O 1
ATOM 789 N N . LEU A 1 107 ? 16.480 0.558 -1.173 1.00 78.75 107 LEU A N 1
ATOM 790 C CA . LEU A 1 107 ? 15.411 0.640 -0.174 1.00 78.75 107 LEU A CA 1
ATOM 791 C C . LEU A 1 107 ? 15.502 -0.492 0.857 1.00 78.75 107 LEU A C 1
ATOM 793 O O . LEU A 1 107 ? 15.355 -0.235 2.050 1.00 78.75 107 LEU A O 1
ATOM 797 N N . ALA A 1 108 ? 15.783 -1.722 0.420 1.00 76.25 108 ALA A N 1
ATOM 798 C CA . ALA A 1 108 ? 15.973 -2.863 1.310 1.00 76.25 108 ALA A CA 1
ATOM 799 C C . ALA A 1 108 ? 17.219 -2.703 2.191 1.00 76.25 108 ALA A C 1
ATOM 801 O O . ALA A 1 108 ? 17.165 -2.984 3.384 1.00 76.25 108 ALA A O 1
ATOM 802 N N . THR A 1 109 ? 18.319 -2.198 1.627 1.00 79.31 109 THR A N 1
ATOM 803 C CA . THR A 1 109 ? 19.566 -1.954 2.366 1.00 79.31 109 THR A CA 1
ATOM 804 C C . THR A 1 109 ? 19.372 -0.866 3.414 1.00 79.31 109 THR A C 1
ATOM 806 O O . THR A 1 109 ? 19.722 -1.064 4.571 1.00 79.31 109 THR A O 1
ATOM 809 N N . VAL A 1 110 ? 18.769 0.267 3.042 1.00 79.25 110 VAL A N 1
ATOM 810 C CA . VAL A 1 110 ? 18.473 1.367 3.970 1.00 79.25 110 VAL A CA 1
ATOM 811 C C . VAL A 1 110 ? 17.529 0.894 5.070 1.00 79.25 110 VAL A C 1
ATOM 813 O O . VAL A 1 110 ? 17.803 1.129 6.242 1.00 79.25 110 VAL A O 1
ATOM 816 N N . ALA A 1 111 ? 16.449 0.190 4.727 1.00 74.94 111 ALA A N 1
ATOM 817 C CA . ALA A 1 111 ? 15.513 -0.314 5.725 1.00 74.94 111 ALA A CA 1
ATOM 818 C C . ALA A 1 111 ? 16.155 -1.358 6.654 1.00 74.94 111 ALA A C 1
ATOM 820 O O . ALA A 1 111 ? 15.939 -1.310 7.863 1.00 74.94 111 ALA A O 1
ATOM 821 N N . GLY A 1 112 ? 16.999 -2.242 6.116 1.00 74.69 112 GLY A N 1
ATOM 822 C CA . GLY A 1 112 ? 17.793 -3.185 6.902 1.00 74.69 112 GLY A CA 1
ATOM 823 C C . GLY A 1 112 ? 18.778 -2.482 7.837 1.00 74.69 112 GLY A C 1
ATOM 824 O O . GLY A 1 112 ? 18.864 -2.834 9.009 1.00 74.69 112 GLY A O 1
ATOM 825 N N . LEU A 1 113 ? 19.464 -1.439 7.363 1.00 77.50 113 LEU A N 1
ATOM 826 C CA . LEU A 1 113 ? 20.358 -0.622 8.185 1.00 77.50 113 LEU A CA 1
ATOM 827 C C . LEU A 1 113 ? 19.605 0.105 9.298 1.00 77.50 113 LEU A C 1
ATOM 829 O O . LEU A 1 113 ? 20.068 0.092 10.428 1.00 77.50 113 LEU A O 1
ATOM 833 N N . PHE A 1 114 ? 18.438 0.689 9.022 1.00 72.31 114 PHE A N 1
ATOM 834 C CA . PHE A 1 114 ? 17.606 1.313 10.057 1.00 72.31 114 PHE A CA 1
ATOM 835 C C . PHE A 1 114 ? 17.082 0.304 11.082 1.00 72.31 114 PHE A C 1
ATOM 837 O O . PHE A 1 114 ? 16.928 0.653 12.248 1.00 72.31 114 PHE A O 1
ATOM 844 N N . HIS A 1 115 ? 16.817 -0.934 10.665 1.00 69.69 115 HIS A N 1
ATOM 845 C CA . HIS A 1 115 ? 16.397 -2.000 11.568 1.00 69.69 115 HIS A CA 1
ATOM 846 C C . HIS A 1 115 ? 17.541 -2.501 12.462 1.00 69.69 115 HIS A C 1
ATOM 848 O O . HIS A 1 115 ? 17.325 -2.797 13.633 1.00 69.69 115 HIS A O 1
ATOM 854 N N . LEU A 1 116 ? 18.753 -2.594 11.910 1.00 70.81 116 LEU A N 1
ATOM 855 C CA . LEU A 1 116 ? 19.943 -3.090 12.606 1.00 70.81 116 LEU A CA 1
ATOM 856 C C . LEU A 1 116 ? 20.700 -1.996 13.369 1.00 70.81 116 LEU A C 1
ATOM 858 O O . LEU A 1 116 ? 21.515 -2.313 14.234 1.00 70.81 116 LEU A O 1
ATOM 862 N N . ALA A 1 117 ? 20.461 -0.722 13.058 1.00 62.66 117 ALA A N 1
ATOM 863 C CA . ALA A 1 117 ? 21.054 0.393 13.775 1.00 62.66 117 ALA A CA 1
ATOM 864 C C . ALA A 1 117 ? 20.549 0.384 15.228 1.00 62.66 117 ALA A C 1
ATOM 866 O O . ALA A 1 117 ? 19.337 0.477 15.453 1.00 62.66 117 ALA A O 1
ATOM 867 N N . PRO A 1 118 ? 21.444 0.316 16.233 1.00 54.12 118 PRO A N 1
ATOM 868 C CA . PRO A 1 118 ? 21.060 0.520 17.618 1.00 54.12 118 PRO A CA 1
ATOM 869 C C . PRO A 1 118 ? 20.396 1.888 17.705 1.00 54.12 118 PRO A C 1
ATOM 871 O O . PRO A 1 118 ? 20.999 2.901 17.347 1.00 54.12 118 PRO A O 1
ATOM 874 N N . SER A 1 119 ? 19.140 1.922 18.140 1.00 57.56 119 SER A N 1
ATOM 875 C CA . SER A 1 119 ? 18.458 3.177 18.425 1.00 57.56 119 SER A CA 1
ATOM 876 C C . SER A 1 119 ? 19.257 3.872 19.522 1.00 57.56 119 SER A C 1
ATOM 878 O O . SER A 1 119 ? 19.203 3.452 20.677 1.00 57.56 119 SER A O 1
ATOM 880 N N . ALA A 1 120 ? 20.066 4.870 19.160 1.00 53.03 120 ALA A N 1
ATOM 881 C CA . ALA A 1 120 ? 20.779 5.670 20.141 1.00 53.03 120 ALA A CA 1
ATOM 882 C C . ALA A 1 120 ? 19.720 6.228 21.105 1.00 53.03 120 ALA A C 1
ATOM 884 O O . ALA A 1 120 ? 18.763 6.854 20.632 1.00 53.03 120 ALA A O 1
ATOM 885 N N . PRO A 1 121 ? 19.811 5.957 22.420 1.00 52.78 121 PRO A N 1
ATOM 886 C CA . PRO A 1 121 ? 18.850 6.502 23.360 1.00 52.78 121 PRO A CA 1
ATOM 887 C C . PRO A 1 121 ? 18.869 8.022 23.211 1.00 52.78 121 PRO A C 1
ATOM 889 O O . PRO A 1 121 ? 19.935 8.641 23.236 1.00 52.78 121 PRO A O 1
ATOM 892 N N . ALA A 1 122 ? 17.689 8.610 22.996 1.00 57.12 122 ALA A N 1
ATOM 893 C CA . ALA A 1 122 ? 17.538 10.057 23.000 1.00 57.12 122 ALA A CA 1
ATOM 894 C C . ALA A 1 122 ? 18.178 10.593 24.291 1.00 57.12 122 ALA A C 1
ATOM 896 O O . ALA A 1 122 ? 17.969 9.977 25.343 1.00 57.12 122 ALA A O 1
ATOM 897 N N . PRO A 1 123 ? 18.974 11.679 24.240 1.00 52.16 123 PRO A N 1
ATOM 898 C CA . PRO A 1 123 ? 19.567 12.229 25.446 1.00 52.16 123 PRO A CA 1
ATOM 899 C C . PRO A 1 123 ? 18.425 12.516 26.414 1.00 52.16 123 PRO A C 1
ATOM 901 O O . PRO A 1 123 ? 17.524 13.301 26.110 1.00 52.16 123 PRO A O 1
ATOM 904 N N . ALA A 1 124 ? 18.429 11.809 27.546 1.00 50.81 124 ALA A N 1
ATOM 905 C CA . ALA A 1 124 ? 17.541 12.104 28.648 1.00 50.81 124 ALA A CA 1
ATOM 906 C C . ALA A 1 124 ? 17.840 13.552 29.027 1.00 50.81 124 ALA A C 1
ATOM 908 O O . ALA A 1 124 ? 18.918 13.841 29.546 1.00 50.81 124 ALA A O 1
ATOM 909 N N . GLY A 1 125 ? 16.937 14.461 28.657 1.00 46.06 125 GLY A N 1
ATOM 910 C CA . GLY A 1 125 ? 16.991 15.853 29.067 1.00 46.06 125 GLY A CA 1
ATOM 911 C C . GLY A 1 125 ? 17.000 15.866 30.585 1.00 46.06 125 GLY A C 1
ATOM 912 O O . GLY A 1 125 ? 15.966 15.661 31.215 1.00 46.06 125 GLY A O 1
ATOM 913 N N . GLY A 1 126 ? 18.201 15.983 31.145 1.00 48.12 126 GLY A N 1
ATOM 914 C CA . GLY A 1 126 ? 18.428 16.051 32.570 1.00 48.12 126 GLY A CA 1
ATOM 915 C C . GLY A 1 126 ? 17.764 17.305 33.099 1.00 48.12 126 GLY A C 1
ATOM 916 O O . GLY A 1 126 ? 18.022 18.405 32.615 1.00 48.12 126 GLY A O 1
ATOM 917 N N . ASN A 1 127 ? 16.904 17.109 34.089 1.00 50.00 127 ASN A N 1
ATOM 918 C CA . ASN A 1 127 ? 16.478 18.169 34.979 1.00 50.00 127 ASN A CA 1
ATOM 919 C C . ASN A 1 127 ? 17.716 18.755 35.670 1.00 50.00 127 ASN A C 1
ATOM 921 O O . ASN A 1 127 ? 18.393 18.048 36.420 1.00 50.00 127 ASN A O 1
ATOM 925 N N . SER A 1 128 ? 17.948 20.045 35.464 1.00 49.81 128 SER A N 1
ATOM 926 C CA . SER A 1 128 ? 18.608 20.931 36.423 1.00 49.81 128 SER A CA 1
ATOM 927 C C . SER A 1 128 ? 18.026 22.323 36.270 1.00 49.81 128 SER A C 1
ATOM 929 O O . SER A 1 128 ? 18.101 22.830 35.126 1.00 49.81 128 SER A O 1
#

Secondary structure (DSSP, 8-state):
-HHHHHHHHHHHHHHHHHHHHHHHHHHHHHTT----HHHHHHHHHHHHHHHHHHHTT-HHHHHHHHHHHHHHHHHGGGHHHHHHHHHHHHTT----HHHHHHHHHHHHHHHHHHHHS--PPPP-----

Foldseek 3Di:
DPVVVVVVVVVVLCVLLLLVQLLVLLVCVVVQPQLPPVVNCVSVVVSVVLSVCVVVVVPVSVVVSVVSVVVCVVCPLCSVVSSVSSVCSNVRNRDDPVVSVVSSVVSVVVSVCVVPDDPDPDPPPDDD

pLDDT: mean 80.27, std 10.6, range [46.06, 91.38]